Protein AF-A0A840I7F9-F1 (afdb_monomer_lite)

Organism: NCBI:txid912552

InterPro domains:
  IPR036390 Winged helix DNA-binding domain superfamily [SSF46785] (21-168)

Foldseek 3Di:
DDPVLVVLLLLLLVLQAPDPDFAFLQRSLVVSCVQCVLPCVPDDSVSSVVSVVVCVVVVQKDFPDPDVVTTIHGDPVSVVVSVVVVPDDDDDDDPCVVLVVQLVVDDPPPLVSNLVSLVVQLVVLVVSLVVLPDDDPPDDPVRVVSSVVSNVVSVVSNVVSVVSNVVSVVVVD

Sequence (173 aa):
MGHGESLVRNAVLAQIVLSELPMTRNAIGMSVATRYAVVFSSWQRQHAYEHVAALRRAELVMPADAGKPARYRATAAGVAAWRAWLVSPIEQRLPVRDALTRLHSTRAGDHATMLRIVDLCEERLCAAAEGLRGPQPGADLVQRLARDALRTRIVAELQWCQDARDGIAEQVG

pLDDT: mean 86.73, std 10.09, range [42.72, 97.25]

Secondary structure (DSSP, 8-state):
--HHHHHHHHHHHHHHHS-SS-EEHHHHHHHHHHHTTTT-TT--HHHHHHHHHHHHHTTSEEESSS-SSPEEEE-HHHHHHHHHHHTS------TTHHHHHHHHTSPTT-HHHHHHHHHHHHHHHHHHHHTT-S--TT--HHHHHHHHHHHHHHHHHHHHHHHHHHHHHTTT-

Structure (mmCIF, N/CA/C/O backbone):
data_AF-A0A840I7F9-F1
#
_entry.id   AF-A0A840I7F9-F1
#
loop_
_atom_site.group_PDB
_atom_site.id
_atom_site.type_symbol
_atom_site.label_atom_id
_atom_site.label_alt_id
_atom_site.label_comp_id
_atom_site.label_asym_id
_atom_site.label_entity_id
_atom_site.label_seq_id
_atom_site.pdbx_PDB_ins_code
_atom_site.Cartn_x
_atom_site.Cartn_y
_atom_site.Cartn_z
_atom_site.occupancy
_atom_site.B_iso_or_equiv
_atom_site.auth_seq_id
_atom_site.auth_comp_id
_atom_site.auth_asym_id
_atom_site.auth_atom_id
_atom_site.pdbx_PDB_model_num
ATOM 1 N N . MET A 1 1 ? 4.383 -16.979 1.164 1.00 42.72 1 MET A N 1
ATOM 2 C CA . MET A 1 1 ? 4.873 -15.686 0.631 1.00 42.72 1 MET A CA 1
ATOM 3 C C . MET A 1 1 ? 3.708 -14.711 0.637 1.00 42.72 1 MET A C 1
ATOM 5 O O . MET A 1 1 ? 2.630 -15.086 0.194 1.00 42.72 1 MET A O 1
ATOM 9 N N . GLY A 1 2 ? 3.864 -13.545 1.265 1.00 51.50 2 GLY A N 1
ATOM 10 C CA . GLY A 1 2 ? 2.742 -12.666 1.613 1.00 51.50 2 GLY A CA 1
ATOM 11 C C . GLY A 1 2 ? 2.296 -11.777 0.451 1.00 51.50 2 GLY A C 1
ATOM 12 O O . GLY A 1 2 ? 3.123 -11.185 -0.231 1.00 51.50 2 GLY A O 1
ATOM 13 N N . HIS A 1 3 ? 0.987 -11.608 0.253 1.00 54.72 3 HIS A N 1
ATOM 14 C CA . HIS A 1 3 ? 0.414 -10.792 -0.831 1.00 54.72 3 HIS A CA 1
ATOM 15 C C . HIS A 1 3 ? 0.900 -9.319 -0.848 1.00 54.72 3 HIS A C 1
ATOM 17 O O . HIS A 1 3 ? 0.831 -8.649 -1.881 1.00 54.72 3 HIS A O 1
ATOM 23 N N . GLY A 1 4 ? 1.403 -8.781 0.272 1.00 58.69 4 GLY A N 1
ATOM 24 C CA . GLY A 1 4 ? 2.046 -7.457 0.328 1.00 58.69 4 GLY A CA 1
ATOM 25 C C . GLY A 1 4 ? 3.346 -7.373 -0.480 1.00 58.69 4 GLY A C 1
ATOM 26 O O . GLY A 1 4 ? 3.603 -6.364 -1.129 1.00 58.69 4 GLY A O 1
ATOM 27 N N . GLU A 1 5 ? 4.103 -8.467 -0.529 1.00 67.81 5 GLU A N 1
ATOM 28 C CA . GLU A 1 5 ? 5.361 -8.587 -1.270 1.00 67.81 5 GLU A CA 1
ATOM 29 C C . GLU A 1 5 ? 5.136 -8.503 -2.792 1.00 67.81 5 GLU A C 1
ATOM 31 O O . GLU A 1 5 ? 5.933 -7.911 -3.520 1.00 67.81 5 GLU A O 1
ATOM 36 N N . SER A 1 6 ? 3.996 -9.022 -3.270 1.00 78.38 6 SER A N 1
ATOM 37 C CA . SER A 1 6 ? 3.598 -8.972 -4.684 1.00 78.38 6 SER A CA 1
ATOM 38 C C . SER A 1 6 ? 3.296 -7.543 -5.159 1.00 78.38 6 SER A C 1
ATOM 40 O O . SER A 1 6 ? 3.752 -7.140 -6.230 1.00 78.38 6 SER A O 1
ATOM 42 N N . LEU A 1 7 ? 2.599 -6.737 -4.344 1.00 83.44 7 LEU A N 1
ATOM 43 C CA . LEU A 1 7 ? 2.262 -5.348 -4.694 1.00 83.44 7 LEU A CA 1
ATOM 44 C C . LEU A 1 7 ? 3.503 -4.461 -4.798 1.00 83.44 7 LEU A C 1
ATOM 46 O O . LEU A 1 7 ? 3.643 -3.708 -5.762 1.00 83.44 7 LEU A O 1
ATOM 50 N N . VAL A 1 8 ? 4.419 -4.566 -3.832 1.00 84.75 8 VAL A N 1
ATOM 51 C CA . VAL A 1 8 ? 5.654 -3.770 -3.839 1.00 84.75 8 VAL A CA 1
ATOM 52 C C . VAL A 1 8 ? 6.537 -4.169 -5.021 1.00 84.75 8 VAL A C 1
ATOM 54 O O . VAL A 1 8 ? 7.039 -3.299 -5.734 1.00 84.75 8 VAL A O 1
ATOM 57 N N . ARG A 1 9 ? 6.669 -5.473 -5.302 1.00 90.06 9 ARG A N 1
ATOM 58 C CA . ARG A 1 9 ? 7.381 -5.964 -6.491 1.00 90.06 9 ARG A CA 1
ATOM 59 C C . ARG A 1 9 ? 6.806 -5.376 -7.784 1.00 90.06 9 ARG A C 1
ATOM 61 O O . ARG A 1 9 ? 7.575 -4.953 -8.647 1.00 90.06 9 ARG A O 1
ATOM 68 N N . ASN A 1 10 ? 5.481 -5.319 -7.913 1.00 91.88 10 ASN A N 1
ATOM 69 C CA . ASN A 1 10 ? 4.824 -4.775 -9.104 1.00 91.88 10 ASN A CA 1
ATOM 70 C C . ASN A 1 10 ? 4.985 -3.251 -9.215 1.00 91.88 10 ASN A C 1
ATOM 72 O O . ASN A 1 10 ? 5.199 -2.753 -10.317 1.00 91.88 10 ASN A O 1
ATOM 76 N N . ALA A 1 11 ? 4.986 -2.516 -8.098 1.00 91.00 11 ALA A N 1
ATOM 77 C CA . ALA A 1 11 ? 5.292 -1.083 -8.086 1.00 91.00 11 ALA A CA 1
ATOM 78 C C . ALA A 1 11 ? 6.744 -0.791 -8.510 1.00 91.00 11 ALA A C 1
ATOM 80 O O . ALA A 1 11 ? 6.991 0.141 -9.278 1.00 91.00 11 ALA A O 1
ATOM 81 N N . VAL A 1 12 ? 7.700 -1.617 -8.067 1.00 93.50 12 VAL A N 1
ATOM 82 C CA . VAL A 1 12 ? 9.106 -1.549 -8.502 1.00 93.50 12 VAL A CA 1
ATOM 83 C C . VAL A 1 12 ? 9.226 -1.829 -10.001 1.00 93.50 12 VAL A C 1
ATOM 85 O O . VAL A 1 12 ? 9.890 -1.071 -10.706 1.00 93.50 12 VAL A O 1
ATOM 88 N N . LEU A 1 13 ? 8.561 -2.874 -10.508 1.00 95.06 13 LEU A N 1
ATOM 89 C CA . LEU A 1 13 ? 8.543 -3.176 -11.941 1.00 95.06 13 LEU A CA 1
ATOM 90 C C . LEU A 1 13 ? 7.924 -2.027 -12.748 1.00 95.06 13 LEU A C 1
ATOM 92 O O . LEU A 1 13 ? 8.521 -1.593 -13.728 1.00 95.06 13 LEU A O 1
ATOM 96 N N . ALA A 1 14 ? 6.783 -1.491 -12.307 1.00 94.19 14 ALA A N 1
ATOM 97 C CA . ALA A 1 14 ? 6.134 -0.349 -12.943 1.00 94.19 14 ALA A CA 1
ATOM 98 C C . ALA A 1 14 ? 7.071 0.864 -13.011 1.00 94.19 14 ALA A C 1
ATOM 100 O O . ALA A 1 14 ? 7.159 1.505 -14.053 1.00 94.19 14 ALA A O 1
ATOM 101 N N . GLN A 1 15 ? 7.822 1.151 -11.943 1.00 93.25 15 GLN A N 1
ATOM 102 C CA . GLN A 1 15 ? 8.759 2.273 -11.938 1.00 93.25 15 GLN A CA 1
ATOM 103 C C . GLN A 1 15 ? 9.903 2.099 -12.947 1.00 93.25 15 GLN A C 1
ATOM 105 O O . GLN A 1 15 ? 10.339 3.078 -13.547 1.00 93.25 15 GLN A O 1
ATOM 110 N N . ILE A 1 16 ? 10.373 0.868 -13.155 1.00 94.88 16 ILE A N 1
ATOM 111 C CA . ILE A 1 16 ? 11.407 0.563 -14.153 1.00 94.88 16 ILE A CA 1
ATOM 112 C C . ILE A 1 16 ? 10.831 0.626 -15.573 1.00 94.88 16 ILE A C 1
ATOM 114 O O . ILE A 1 16 ? 11.495 1.136 -16.468 1.00 94.88 16 ILE A O 1
ATOM 118 N N . VAL A 1 17 ? 9.611 0.122 -15.787 1.00 94.94 17 VAL A N 1
ATOM 119 C CA . VAL A 1 17 ? 8.942 0.132 -17.100 1.00 94.94 17 VAL A CA 1
ATOM 120 C C . VAL A 1 17 ? 8.588 1.550 -17.548 1.00 94.94 17 VAL A C 1
ATOM 122 O O . VAL A 1 17 ? 8.739 1.875 -18.720 1.00 94.94 17 VAL A O 1
ATOM 125 N N . LEU A 1 18 ? 8.118 2.390 -16.624 1.00 91.50 18 LEU A N 1
ATOM 126 C CA . LEU A 1 18 ? 7.711 3.766 -16.914 1.00 91.50 18 LEU A CA 1
ATOM 127 C C . LEU A 1 18 ? 8.893 4.733 -17.052 1.00 91.50 18 LEU A C 1
ATOM 129 O O . LEU A 1 18 ? 8.686 5.882 -17.431 1.00 91.50 18 LEU A O 1
ATOM 133 N N . SER A 1 19 ? 10.112 4.316 -16.704 1.00 91.25 19 SER A N 1
ATOM 134 C CA . SER A 1 19 ? 11.279 5.179 -16.837 1.00 91.25 19 SER A CA 1
ATOM 135 C C . SER A 1 19 ? 11.799 5.178 -18.270 1.00 91.25 19 SER A C 1
ATOM 137 O O . SER A 1 19 ? 12.089 4.126 -18.835 1.00 91.25 19 SER A O 1
ATOM 139 N N . GLU A 1 20 ? 11.980 6.369 -18.836 1.00 83.69 20 GLU A N 1
ATOM 140 C CA . GLU A 1 20 ? 12.595 6.552 -20.157 1.00 83.69 20 GLU A CA 1
ATOM 141 C C . GLU A 1 20 ? 14.098 6.224 -20.154 1.00 83.69 20 GLU A C 1
ATOM 143 O O . GLU A 1 20 ? 14.676 5.931 -21.200 1.00 83.69 20 GLU A O 1
ATOM 148 N N . LEU A 1 21 ? 14.741 6.248 -18.978 1.00 90.38 21 LEU A N 1
ATOM 149 C CA . LEU A 1 21 ? 16.176 6.027 -18.811 1.00 90.38 21 LEU A CA 1
ATOM 150 C C . LEU A 1 21 ? 16.458 4.882 -17.827 1.00 90.38 21 LEU A C 1
ATOM 152 O O . LEU A 1 21 ? 15.777 4.755 -16.811 1.00 90.38 21 LEU A O 1
ATOM 156 N N . PRO A 1 22 ? 17.512 4.074 -18.046 1.00 94.44 22 PRO A N 1
ATOM 157 C CA . PRO A 1 22 ? 17.906 3.049 -17.087 1.00 94.44 22 PRO A CA 1
ATOM 158 C C . PRO A 1 22 ? 18.190 3.622 -15.693 1.00 94.44 22 PRO A C 1
ATOM 160 O O . PRO A 1 22 ? 18.996 4.541 -15.532 1.00 94.44 22 PRO A O 1
ATOM 163 N N . MET A 1 23 ? 17.578 3.034 -14.664 1.00 93.75 23 MET A N 1
ATOM 164 C CA . MET A 1 23 ? 17.652 3.547 -13.293 1.00 93.75 23 MET A CA 1
ATOM 165 C C . MET A 1 23 ? 18.554 2.691 -12.402 1.00 93.75 23 MET A C 1
ATOM 167 O O . MET A 1 23 ? 18.575 1.463 -12.496 1.00 93.75 23 MET A O 1
ATOM 171 N N . THR A 1 24 ? 19.273 3.321 -11.472 1.00 93.44 24 THR A N 1
ATOM 172 C CA . THR A 1 24 ? 19.969 2.591 -10.400 1.00 93.44 24 THR A CA 1
ATOM 173 C C . THR A 1 24 ? 18.968 2.070 -9.370 1.00 93.44 24 THR A C 1
ATOM 175 O O . THR A 1 24 ? 17.882 2.626 -9.208 1.00 93.44 24 THR A O 1
ATOM 178 N N . ARG A 1 25 ? 19.347 1.045 -8.594 1.00 91.06 25 ARG A N 1
ATOM 179 C CA . ARG A 1 25 ? 18.502 0.540 -7.493 1.00 91.06 25 ARG A CA 1
ATOM 180 C C . ARG A 1 25 ? 18.106 1.635 -6.501 1.00 91.06 25 ARG A C 1
ATOM 182 O O . ARG A 1 25 ? 16.968 1.656 -6.047 1.00 91.06 25 ARG A O 1
ATOM 189 N N . ASN A 1 26 ? 19.029 2.548 -6.191 1.00 90.12 26 ASN A N 1
ATOM 190 C CA . ASN A 1 26 ? 18.752 3.676 -5.306 1.00 90.12 26 ASN A CA 1
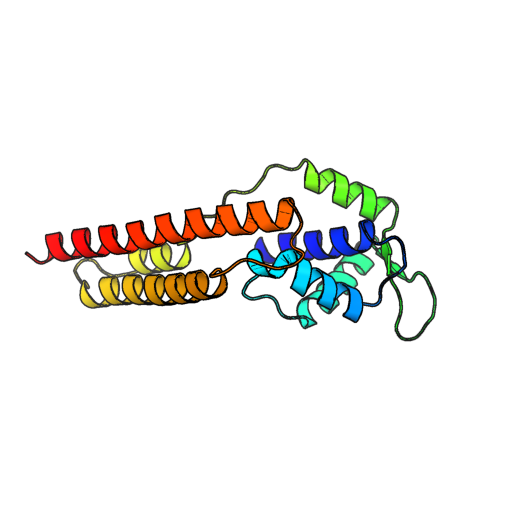ATOM 191 C C . ASN A 1 26 ? 17.713 4.626 -5.921 1.00 90.12 26 ASN A C 1
ATOM 193 O O . ASN A 1 26 ? 16.746 4.979 -5.255 1.00 90.12 26 ASN A O 1
ATOM 197 N N . ALA A 1 27 ? 17.865 4.985 -7.201 1.00 91.50 27 ALA A N 1
ATOM 198 C CA . ALA A 1 27 ? 16.908 5.847 -7.895 1.00 91.50 27 ALA A CA 1
ATOM 199 C C . ALA A 1 27 ? 15.509 5.213 -7.980 1.00 91.50 27 ALA A C 1
ATOM 201 O O . ALA A 1 27 ? 14.514 5.898 -7.748 1.00 91.50 27 ALA A O 1
ATOM 202 N N . ILE A 1 28 ? 15.432 3.903 -8.244 1.00 92.19 28 ILE A N 1
ATOM 203 C CA . ILE A 1 28 ? 14.173 3.143 -8.232 1.00 92.19 28 ILE A CA 1
ATOM 204 C C . ILE A 1 28 ? 13.538 3.205 -6.844 1.00 92.19 28 ILE A C 1
ATOM 206 O O . ILE A 1 28 ? 12.362 3.536 -6.726 1.00 92.19 28 ILE A O 1
ATOM 210 N N . GLY A 1 29 ? 14.323 2.939 -5.796 1.00 89.81 29 GLY A N 1
ATOM 211 C CA . GLY A 1 29 ? 13.856 3.024 -4.419 1.00 89.81 29 GLY A CA 1
ATOM 212 C C . GLY A 1 29 ? 13.303 4.408 -4.089 1.00 89.81 29 GLY A C 1
ATOM 213 O O . GLY A 1 29 ? 12.151 4.520 -3.692 1.00 89.81 29 GLY A O 1
ATOM 214 N N . MET A 1 30 ? 14.072 5.475 -4.309 1.00 88.31 30 MET A N 1
ATOM 215 C CA . MET A 1 30 ? 13.591 6.836 -4.043 1.00 88.31 30 MET A CA 1
ATOM 216 C C . MET A 1 30 ? 12.292 7.141 -4.794 1.00 88.31 30 MET A C 1
ATOM 218 O O . MET A 1 30 ? 11.347 7.647 -4.199 1.00 88.31 30 MET A O 1
ATOM 222 N N . SER A 1 31 ? 12.217 6.777 -6.074 1.00 87.81 31 SER A N 1
ATOM 223 C CA . SER A 1 31 ? 11.032 7.050 -6.880 1.00 87.81 31 SER A CA 1
ATOM 224 C C . SER A 1 31 ? 9.801 6.272 -6.406 1.00 87.81 31 SER A C 1
ATOM 226 O O . SER A 1 31 ? 8.721 6.852 -6.307 1.00 87.81 31 SER A O 1
ATOM 228 N N . VAL A 1 32 ? 9.956 4.999 -6.025 1.00 88.31 32 VAL A N 1
ATOM 229 C CA . VAL A 1 32 ? 8.859 4.209 -5.446 1.00 88.31 32 VAL A CA 1
ATOM 230 C C . VAL A 1 32 ? 8.419 4.788 -4.098 1.00 88.31 32 VAL A C 1
ATOM 232 O O . VAL A 1 32 ? 7.219 4.951 -3.882 1.00 88.31 32 VAL A O 1
ATOM 235 N N . ALA A 1 33 ? 9.369 5.174 -3.240 1.00 83.56 33 ALA A N 1
ATOM 236 C CA . ALA A 1 33 ? 9.096 5.832 -1.960 1.00 83.56 33 ALA A CA 1
ATOM 237 C C . ALA A 1 33 ? 8.213 7.063 -2.142 1.00 83.56 33 ALA A C 1
ATOM 239 O O . ALA A 1 33 ? 7.230 7.240 -1.435 1.00 83.56 33 ALA A O 1
ATOM 240 N N . THR A 1 34 ? 8.578 7.913 -3.102 1.00 82.12 34 THR A N 1
ATOM 241 C CA . THR A 1 34 ? 7.897 9.180 -3.351 1.00 82.12 34 THR A CA 1
ATOM 242 C C . THR A 1 34 ? 6.544 8.959 -4.016 1.00 82.12 34 THR A C 1
ATOM 244 O O . THR A 1 34 ? 5.541 9.515 -3.572 1.00 82.12 34 THR A O 1
ATOM 247 N N . ARG A 1 35 ? 6.490 8.138 -5.071 1.00 80.75 35 ARG A N 1
ATOM 248 C CA . ARG A 1 35 ? 5.276 7.953 -5.874 1.00 80.75 35 ARG A CA 1
ATOM 249 C C . ARG A 1 35 ? 4.186 7.199 -5.122 1.00 80.75 35 ARG A C 1
ATOM 251 O O . ARG A 1 35 ? 3.013 7.528 -5.276 1.00 80.75 35 ARG A O 1
ATOM 258 N N . TYR A 1 36 ? 4.576 6.223 -4.306 1.00 80.81 36 TYR A N 1
ATOM 259 C CA . TYR A 1 36 ? 3.664 5.326 -3.601 1.00 80.81 36 TYR A CA 1
ATOM 260 C C . TYR A 1 36 ? 3.662 5.548 -2.082 1.00 80.81 36 TYR A C 1
ATOM 262 O O . TYR A 1 36 ? 3.182 4.681 -1.356 1.00 80.81 36 TYR A O 1
ATOM 270 N N . ALA A 1 37 ? 4.145 6.697 -1.589 1.00 74.81 37 ALA A N 1
ATOM 271 C CA . ALA A 1 37 ? 4.208 7.021 -0.156 1.00 74.81 37 ALA A CA 1
ATOM 272 C C . ALA A 1 37 ? 2.875 6.779 0.576 1.00 74.81 37 ALA A C 1
ATOM 274 O O . ALA A 1 37 ? 2.840 6.244 1.679 1.00 74.81 37 ALA A O 1
ATOM 275 N N . VAL A 1 38 ? 1.770 7.141 -0.080 1.00 70.62 38 VAL A N 1
ATOM 276 C CA . VAL A 1 38 ? 0.397 7.011 0.433 1.00 70.62 38 VAL A CA 1
ATOM 277 C C . VAL A 1 38 ? -0.073 5.548 0.441 1.00 70.62 38 VAL A C 1
ATOM 279 O O . VAL A 1 38 ? -0.909 5.167 1.251 1.00 70.62 38 VAL A O 1
ATOM 282 N N . VAL A 1 39 ? 0.474 4.712 -0.445 1.00 73.75 39 VAL A N 1
ATOM 283 C CA . VAL A 1 39 ? 0.079 3.305 -0.619 1.00 73.75 39 VAL A CA 1
ATOM 284 C C . VAL A 1 39 ? 0.918 2.372 0.261 1.00 73.75 39 VAL A C 1
ATOM 286 O O . VAL A 1 39 ? 0.409 1.360 0.743 1.00 73.75 39 VAL A O 1
ATOM 289 N N . PHE A 1 40 ? 2.190 2.703 0.501 1.00 74.12 40 PHE A N 1
ATOM 290 C CA . PHE A 1 40 ? 3.124 1.865 1.253 1.00 74.12 40 PHE A CA 1
ATOM 291 C C . PHE A 1 40 ? 3.723 2.598 2.465 1.00 74.12 40 PHE A C 1
ATOM 293 O O . PHE A 1 40 ? 4.894 2.973 2.467 1.00 74.12 40 PHE A O 1
ATOM 300 N N . SER A 1 41 ? 2.939 2.752 3.534 1.00 63.41 41 SER A N 1
ATOM 301 C CA . SER A 1 41 ? 3.364 3.465 4.753 1.00 63.41 41 SER A CA 1
ATOM 302 C C . SER A 1 41 ? 4.515 2.795 5.522 1.00 63.41 41 SER A C 1
ATOM 304 O O . SER A 1 41 ? 5.262 3.476 6.216 1.00 63.41 41 SER A O 1
ATOM 306 N N . SER A 1 42 ? 4.699 1.476 5.388 1.00 64.88 42 SER A N 1
ATOM 307 C CA . SER A 1 42 ? 5.758 0.708 6.067 1.00 64.88 42 SER A CA 1
ATOM 308 C C . SER A 1 42 ? 6.968 0.395 5.178 1.00 64.88 42 SER A C 1
ATOM 310 O O . SER A 1 42 ? 7.776 -0.478 5.502 1.00 64.88 42 SER A O 1
ATOM 312 N N . TRP A 1 43 ? 7.072 1.026 4.009 1.00 69.88 43 TRP A N 1
ATOM 313 C CA . TRP A 1 43 ? 8.085 0.665 3.025 1.00 69.88 43 TRP A CA 1
ATOM 314 C C . TRP A 1 43 ? 9.424 1.358 3.285 1.00 69.88 43 TRP A C 1
ATOM 316 O O . TRP A 1 43 ? 9.507 2.577 3.415 1.00 69.88 43 TRP A O 1
ATOM 326 N N . GLN A 1 44 ? 10.491 0.561 3.322 1.00 67.94 44 GLN A N 1
ATOM 327 C CA . GLN A 1 44 ? 11.865 1.032 3.433 1.00 67.94 44 GLN A CA 1
ATOM 328 C C . GLN A 1 44 ? 12.581 0.924 2.087 1.00 67.94 44 GLN A C 1
ATOM 330 O O . GLN A 1 44 ? 12.341 0.001 1.306 1.00 67.94 44 GLN A O 1
ATOM 335 N N . ARG A 1 45 ? 13.531 1.834 1.834 1.00 70.44 45 ARG A N 1
ATOM 336 C CA . ARG A 1 45 ? 14.312 1.853 0.583 1.00 70.44 45 ARG A CA 1
ATOM 337 C C . ARG A 1 45 ? 15.070 0.545 0.347 1.00 70.44 45 ARG A C 1
ATOM 339 O O . ARG A 1 45 ? 15.246 0.167 -0.810 1.00 70.44 45 ARG A O 1
ATOM 346 N N . GLN A 1 46 ? 15.478 -0.158 1.411 1.00 72.56 46 GLN A N 1
ATOM 347 C CA . GLN A 1 46 ? 16.135 -1.464 1.296 1.00 72.56 46 GLN A CA 1
ATOM 348 C C . GLN A 1 46 ? 15.262 -2.511 0.580 1.00 72.56 46 GLN A C 1
ATOM 350 O O . GLN A 1 46 ? 15.804 -3.302 -0.192 1.00 72.56 46 GLN A O 1
ATOM 355 N N . HIS A 1 47 ? 13.929 -2.463 0.710 1.00 75.19 47 HIS A N 1
ATOM 356 C CA . HIS A 1 47 ? 13.032 -3.399 0.016 1.00 75.19 47 HIS A CA 1
ATOM 357 C C . HIS A 1 47 ? 13.128 -3.271 -1.516 1.00 75.19 47 HIS A C 1
ATOM 359 O O . HIS A 1 47 ? 12.962 -4.251 -2.242 1.00 75.19 47 HIS A O 1
ATOM 365 N N . ALA A 1 48 ? 13.468 -2.085 -2.045 1.00 73.25 48 ALA A N 1
ATOM 366 C CA . ALA A 1 48 ? 13.699 -1.911 -3.481 1.00 73.25 48 ALA A CA 1
ATOM 367 C C . ALA A 1 48 ? 14.815 -2.833 -3.995 1.00 73.25 48 ALA A C 1
ATOM 369 O O . ALA A 1 48 ? 14.755 -3.326 -5.121 1.00 73.25 48 ALA A O 1
ATOM 370 N N . TYR A 1 49 ? 15.849 -3.068 -3.183 1.00 82.44 49 TYR A N 1
ATOM 371 C CA . TYR A 1 49 ? 17.027 -3.821 -3.606 1.00 82.44 49 TYR A CA 1
ATOM 372 C C . TYR A 1 49 ? 16.710 -5.306 -3.748 1.00 82.44 49 TYR A C 1
ATOM 374 O O . TYR A 1 49 ? 17.120 -5.928 -4.732 1.00 82.44 49 TYR A O 1
ATOM 382 N N . GLU A 1 50 ? 15.939 -5.838 -2.804 1.00 87.62 50 GLU A N 1
ATOM 383 C CA . GLU A 1 50 ? 15.446 -7.214 -2.811 1.00 87.62 50 GLU A CA 1
ATOM 384 C C . GLU A 1 50 ? 14.524 -7.454 -4.008 1.00 87.62 50 GLU A C 1
ATOM 386 O O . GLU A 1 50 ? 14.716 -8.412 -4.763 1.00 87.62 50 GLU A O 1
ATOM 391 N N . HIS A 1 51 ? 13.591 -6.533 -4.263 1.00 91.44 51 HIS A N 1
ATOM 392 C CA . HIS A 1 51 ? 12.670 -6.657 -5.389 1.00 91.44 51 HIS A CA 1
ATOM 393 C C . HIS A 1 51 ? 13.364 -6.525 -6.747 1.00 91.44 51 HIS A C 1
ATOM 395 O O . HIS A 1 51 ? 13.058 -7.307 -7.645 1.00 91.44 51 HIS A O 1
ATOM 401 N N . VAL A 1 52 ? 14.345 -5.628 -6.916 1.00 92.56 52 VAL A N 1
ATOM 402 C CA . VAL A 1 52 ? 15.125 -5.565 -8.170 1.00 92.56 52 VAL A CA 1
ATOM 403 C C . VAL A 1 52 ? 15.907 -6.863 -8.397 1.00 92.56 52 VAL A C 1
ATOM 405 O O . VAL A 1 52 ? 15.962 -7.359 -9.523 1.00 92.56 52 VAL A O 1
ATOM 408 N N . ALA A 1 53 ? 16.489 -7.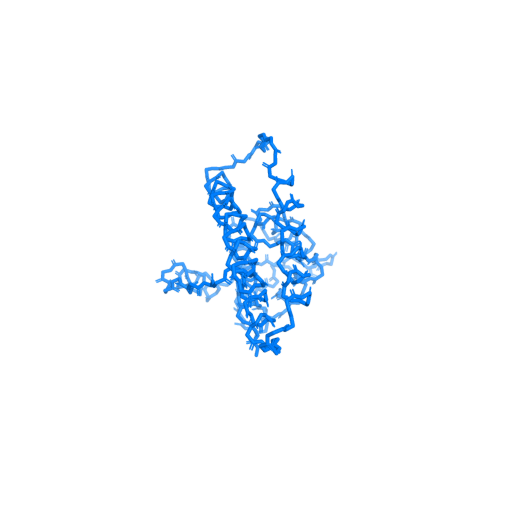449 -7.347 1.00 91.81 53 ALA A N 1
ATOM 409 C CA . ALA A 1 53 ? 17.177 -8.734 -7.462 1.00 91.81 53 ALA A CA 1
ATOM 410 C C . ALA A 1 53 ? 16.211 -9.875 -7.831 1.00 91.81 53 ALA A C 1
ATOM 412 O O . ALA A 1 53 ? 16.528 -10.686 -8.702 1.00 91.81 53 ALA A O 1
ATOM 413 N N . ALA A 1 54 ? 15.022 -9.915 -7.224 1.00 92.88 54 ALA A N 1
ATOM 414 C CA . ALA A 1 54 ? 13.988 -10.897 -7.544 1.00 92.88 54 ALA A CA 1
ATOM 415 C C . ALA A 1 54 ? 13.473 -10.755 -8.986 1.00 92.88 54 ALA A C 1
ATOM 417 O O . ALA A 1 54 ? 13.400 -11.750 -9.704 1.00 92.88 54 ALA A O 1
ATOM 418 N N . LEU A 1 55 ? 13.193 -9.528 -9.436 1.00 95.62 55 LEU A N 1
ATOM 419 C CA . LEU A 1 55 ? 12.775 -9.240 -10.812 1.00 95.62 55 LEU A CA 1
ATOM 420 C C . LEU A 1 55 ? 13.849 -9.638 -11.830 1.00 95.62 55 LEU A C 1
ATOM 422 O O . LEU A 1 55 ? 13.516 -10.122 -12.908 1.00 95.62 55 LEU A O 1
ATOM 426 N N . ARG A 1 56 ? 15.134 -9.468 -11.488 1.00 95.44 56 ARG A N 1
ATOM 427 C CA . ARG A 1 56 ? 16.247 -9.907 -12.338 1.00 95.44 56 ARG A CA 1
ATOM 428 C C . ARG A 1 56 ? 16.318 -11.430 -12.432 1.00 95.44 56 ARG A C 1
ATOM 430 O O . ARG A 1 56 ? 16.511 -11.946 -13.523 1.00 95.44 56 ARG A O 1
ATOM 437 N N . ARG A 1 57 ? 16.165 -12.146 -11.309 1.00 95.12 57 ARG A N 1
ATOM 438 C CA . ARG A 1 57 ? 16.125 -13.624 -11.305 1.00 95.12 57 ARG A CA 1
ATOM 439 C C . ARG A 1 57 ? 14.957 -14.175 -12.124 1.00 95.12 57 ARG A C 1
ATOM 441 O O . ARG A 1 57 ? 15.090 -15.243 -12.696 1.00 95.12 57 ARG A O 1
ATOM 448 N N . ALA A 1 58 ? 13.849 -13.441 -12.181 1.00 94.94 58 ALA A N 1
ATOM 449 C CA . ALA A 1 58 ? 12.684 -13.764 -13.001 1.00 94.94 58 ALA A CA 1
ATOM 450 C C . ALA A 1 58 ? 12.779 -13.243 -14.450 1.00 94.94 58 ALA A C 1
ATOM 452 O O . ALA A 1 58 ? 11.782 -13.265 -15.161 1.00 94.94 58 ALA A O 1
ATOM 453 N N . GLU A 1 59 ? 13.934 -12.711 -14.869 1.00 97.12 59 GLU A N 1
ATOM 454 C CA . GLU A 1 59 ? 14.181 -12.184 -16.223 1.00 97.12 59 GLU A CA 1
ATOM 455 C C . GLU A 1 59 ? 13.239 -11.044 -16.663 1.00 97.12 59 GLU A C 1
ATOM 457 O O . GLU A 1 59 ? 13.137 -10.705 -17.843 1.00 97.12 59 GLU A O 1
ATOM 462 N N . LEU A 1 60 ? 12.578 -10.382 -15.709 1.00 97.06 60 LEU A N 1
ATOM 463 C CA . LEU A 1 60 ? 11.674 -9.257 -15.972 1.00 97.06 60 LEU A CA 1
ATOM 464 C C . LEU A 1 60 ? 12.432 -7.930 -16.103 1.00 97.06 60 LEU A C 1
ATOM 466 O O . LEU A 1 60 ? 11.952 -6.980 -16.722 1.00 97.06 60 LEU A O 1
ATOM 470 N N . VAL A 1 61 ? 13.632 -7.854 -15.529 1.00 96.69 61 VAL A N 1
ATOM 471 C CA . VAL A 1 61 ? 14.530 -6.700 -15.645 1.00 96.69 61 VAL A CA 1
ATOM 472 C C . VAL A 1 61 ? 15.958 -7.165 -15.884 1.00 96.69 61 VAL A C 1
ATOM 474 O O . VAL A 1 61 ? 16.365 -8.235 -15.431 1.00 96.69 61 VAL A O 1
ATOM 477 N N . MET A 1 62 ? 16.749 -6.332 -16.551 1.00 95.94 62 MET A N 1
ATOM 478 C CA . MET A 1 62 ? 18.153 -6.616 -16.839 1.00 95.94 62 MET A CA 1
ATOM 479 C C . MET A 1 62 ? 19.032 -5.376 -16.657 1.00 95.94 62 MET A C 1
ATOM 481 O O . MET A 1 62 ? 18.524 -4.253 -16.753 1.00 95.94 62 MET A O 1
ATOM 485 N N . PRO A 1 63 ? 20.341 -5.553 -16.401 1.00 94.88 63 PRO A N 1
ATOM 486 C CA . PRO A 1 63 ? 21.290 -4.452 -16.462 1.00 94.88 63 PRO A CA 1
ATOM 487 C C . PRO A 1 63 ? 21.281 -3.819 -17.858 1.00 94.88 63 PRO A C 1
ATOM 489 O O . PRO A 1 63 ? 21.287 -4.529 -18.862 1.00 94.88 63 PRO A O 1
ATOM 492 N N . ALA A 1 64 ? 21.250 -2.492 -17.923 1.00 92.06 64 ALA A N 1
ATOM 493 C CA . ALA A 1 64 ? 21.411 -1.750 -19.170 1.00 92.06 64 ALA A CA 1
ATOM 494 C C . ALA A 1 64 ? 22.892 -1.564 -19.538 1.00 92.06 64 ALA A C 1
ATOM 496 O O . ALA A 1 64 ? 23.214 -1.404 -20.710 1.00 92.06 64 ALA A O 1
ATOM 497 N N . ASP A 1 65 ? 23.776 -1.606 -18.539 1.00 86.75 65 ASP A N 1
ATOM 498 C CA . ASP A 1 65 ? 25.219 -1.450 -18.673 1.00 86.75 65 ASP A CA 1
ATOM 499 C C . ASP A 1 65 ? 25.970 -2.326 -17.649 1.00 86.75 65 ASP A C 1
ATOM 501 O O . ASP A 1 65 ? 25.387 -2.865 -16.702 1.00 86.75 65 ASP A O 1
ATOM 505 N N . ALA A 1 66 ? 27.284 -2.472 -17.847 1.00 81.31 66 ALA A N 1
ATOM 506 C CA . ALA A 1 66 ? 28.197 -3.103 -16.889 1.00 81.31 66 ALA A CA 1
ATOM 507 C C . ALA A 1 66 ? 28.707 -2.114 -15.814 1.00 81.31 66 ALA A C 1
ATOM 509 O O . ALA A 1 66 ? 29.680 -2.401 -15.112 1.00 81.31 66 ALA A O 1
ATOM 510 N N . GLY A 1 67 ? 28.083 -0.935 -15.703 1.00 77.56 67 GLY A N 1
ATOM 511 C CA . GLY A 1 67 ? 28.518 0.139 -14.822 1.00 77.56 67 GLY A CA 1
ATOM 512 C C . GLY A 1 67 ? 28.383 -0.212 -13.340 1.00 77.56 67 GLY A C 1
ATOM 513 O O . GLY A 1 67 ? 27.583 -1.057 -12.929 1.00 77.56 67 GLY A O 1
ATOM 514 N N . LYS A 1 68 ? 29.166 0.476 -12.504 1.00 80.31 68 LYS A N 1
ATOM 515 C CA . LYS A 1 68 ? 29.015 0.466 -11.044 1.00 80.31 68 LYS A CA 1
ATOM 516 C C . LYS A 1 68 ? 28.686 1.895 -10.588 1.00 80.31 68 LYS A C 1
ATOM 518 O O . LYS A 1 68 ? 29.553 2.753 -10.712 1.00 80.31 68 LYS A O 1
ATOM 523 N N . PRO A 1 69 ? 27.472 2.177 -10.075 1.00 83.56 69 PRO A N 1
ATOM 524 C CA . PRO A 1 69 ? 26.370 1.246 -9.810 1.00 83.56 69 PRO A CA 1
ATOM 525 C C . PRO A 1 69 ? 25.597 0.836 -11.075 1.00 83.56 69 PRO A C 1
ATOM 527 O O . PRO A 1 69 ? 25.316 1.671 -11.930 1.00 83.56 69 PRO A O 1
ATOM 530 N N . ALA A 1 70 ? 25.188 -0.437 -11.138 1.00 89.19 70 ALA A N 1
ATOM 531 C CA . ALA A 1 70 ? 24.433 -0.978 -12.268 1.00 89.19 70 ALA A CA 1
ATOM 532 C C . ALA A 1 70 ? 23.077 -0.277 -12.431 1.00 89.19 70 ALA A C 1
ATOM 534 O O . ALA A 1 70 ? 22.339 -0.087 -11.450 1.00 89.19 70 ALA A O 1
ATOM 535 N N . ARG A 1 71 ? 22.739 0.054 -13.679 1.00 94.12 71 ARG A N 1
ATOM 536 C CA . ARG A 1 71 ? 21.433 0.600 -14.066 1.00 94.12 71 ARG A CA 1
ATOM 537 C C . ARG A 1 71 ? 20.567 -0.488 -14.684 1.00 94.12 71 ARG A C 1
ATOM 539 O O . ARG A 1 71 ? 21.081 -1.375 -15.357 1.00 94.12 71 ARG A O 1
ATOM 546 N N . TYR A 1 72 ? 19.262 -0.433 -14.454 1.00 95.19 72 TYR A N 1
ATOM 547 C CA . TYR A 1 72 ? 18.318 -1.481 -14.837 1.00 95.19 72 TYR A CA 1
ATOM 548 C C . TYR A 1 72 ? 17.266 -0.945 -15.801 1.00 95.19 72 TYR A C 1
ATOM 550 O O . TYR A 1 72 ? 16.808 0.189 -15.660 1.00 95.19 72 TYR A O 1
ATOM 558 N N . ARG A 1 73 ? 16.868 -1.798 -16.746 1.00 96.31 73 ARG A N 1
ATOM 559 C CA . ARG A 1 73 ? 15.742 -1.591 -17.664 1.00 96.31 73 ARG A CA 1
ATOM 560 C C . ARG A 1 73 ? 14.829 -2.816 -17.665 1.00 96.31 73 ARG A C 1
ATOM 562 O O . ARG A 1 73 ? 15.274 -3.920 -17.335 1.00 96.31 73 ARG A O 1
ATOM 569 N N . ALA A 1 74 ? 13.570 -2.630 -18.045 1.00 96.56 74 ALA A N 1
ATOM 570 C CA . ALA A 1 74 ? 12.632 -3.735 -18.214 1.00 96.56 74 ALA A CA 1
ATOM 571 C C . ALA A 1 74 ? 12.967 -4.556 -19.471 1.00 96.56 74 ALA A C 1
ATOM 573 O O . ALA A 1 74 ? 13.431 -4.012 -20.474 1.00 96.56 74 ALA A O 1
ATOM 574 N N . THR A 1 75 ? 12.731 -5.866 -19.418 1.00 97.25 75 THR A N 1
ATOM 575 C CA . THR A 1 75 ? 12.734 -6.731 -20.610 1.00 97.25 75 THR A CA 1
ATOM 576 C C . THR A 1 75 ? 11.363 -6.694 -21.292 1.00 97.25 75 THR A C 1
ATOM 578 O O . THR A 1 75 ? 10.390 -6.209 -20.713 1.00 97.25 75 THR A O 1
ATOM 581 N N . ALA A 1 76 ? 11.243 -7.252 -22.503 1.00 96.75 76 ALA A N 1
ATOM 582 C CA . ALA A 1 76 ? 9.938 -7.426 -23.151 1.00 96.75 76 ALA A CA 1
ATOM 583 C C . ALA A 1 76 ? 8.975 -8.260 -22.280 1.00 96.75 76 ALA A C 1
ATOM 585 O O . ALA A 1 76 ? 7.807 -7.902 -22.130 1.00 96.75 76 ALA A O 1
ATOM 586 N N . ALA A 1 77 ? 9.490 -9.312 -21.632 1.00 97.19 77 ALA A N 1
ATOM 587 C CA . ALA A 1 77 ? 8.744 -10.109 -20.661 1.00 97.19 77 ALA A CA 1
ATOM 588 C C . ALA A 1 77 ? 8.321 -9.278 -19.437 1.00 97.19 77 ALA A C 1
ATOM 590 O O . ALA A 1 77 ? 7.178 -9.375 -18.997 1.00 97.19 77 ALA A O 1
ATOM 591 N N . GLY A 1 78 ? 9.197 -8.403 -18.928 1.00 97.00 78 GLY A N 1
ATOM 592 C CA . GLY A 1 78 ? 8.872 -7.460 -17.855 1.00 97.00 78 GLY A CA 1
ATOM 593 C C . GLY A 1 78 ? 7.734 -6.504 -18.208 1.00 97.00 78 GLY A C 1
ATOM 594 O O . GLY A 1 78 ? 6.813 -6.322 -17.413 1.00 97.00 78 GLY A O 1
ATOM 595 N N . VAL A 1 79 ? 7.755 -5.937 -19.417 1.00 96.94 79 VAL A N 1
ATOM 596 C CA . VAL A 1 79 ? 6.676 -5.064 -19.909 1.00 96.94 79 VAL A CA 1
ATOM 597 C C . VAL A 1 79 ? 5.365 -5.841 -20.054 1.00 96.94 79 VAL A C 1
ATOM 599 O O . VAL A 1 79 ? 4.315 -5.345 -19.643 1.00 96.94 79 VAL A O 1
ATOM 602 N N . ALA A 1 80 ? 5.409 -7.063 -20.593 1.00 96.44 80 ALA A N 1
ATOM 603 C CA . ALA A 1 80 ? 4.230 -7.919 -20.716 1.00 96.44 80 ALA A CA 1
ATOM 604 C C . ALA A 1 80 ? 3.642 -8.290 -19.344 1.00 96.44 80 ALA A C 1
ATOM 606 O O . ALA A 1 80 ? 2.435 -8.160 -19.144 1.00 96.44 80 ALA A O 1
ATOM 607 N N . ALA A 1 81 ? 4.486 -8.668 -18.378 1.00 95.44 81 ALA A N 1
ATOM 608 C CA . ALA A 1 81 ? 4.071 -8.980 -17.011 1.00 95.44 81 ALA A CA 1
ATOM 609 C C . ALA A 1 81 ? 3.438 -7.770 -16.307 1.00 95.44 81 ALA A C 1
ATOM 611 O O . ALA A 1 81 ? 2.407 -7.904 -15.649 1.00 95.44 81 ALA A O 1
ATOM 612 N N . TRP A 1 82 ? 4.016 -6.578 -16.483 1.00 95.94 82 TRP A N 1
ATOM 613 C CA . TRP A 1 82 ? 3.439 -5.337 -15.969 1.00 95.94 82 TRP A CA 1
ATOM 614 C C . TRP A 1 82 ? 2.053 -5.062 -16.567 1.00 95.94 82 TRP A C 1
ATOM 616 O O . TRP A 1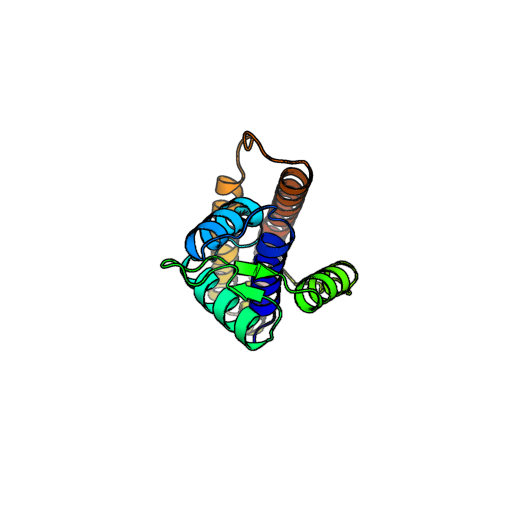 82 ? 1.110 -4.818 -15.818 1.00 95.94 82 TRP A O 1
ATOM 626 N N . ARG A 1 83 ? 1.896 -5.171 -17.894 1.00 94.75 83 ARG A N 1
ATOM 627 C CA . ARG A 1 83 ? 0.592 -4.994 -18.560 1.00 94.75 83 ARG A CA 1
ATOM 628 C C . ARG A 1 83 ? -0.442 -6.020 -18.101 1.00 94.75 83 ARG A C 1
ATOM 630 O O . ARG A 1 83 ? -1.579 -5.644 -17.842 1.00 94.75 83 ARG A O 1
ATOM 637 N N . ALA A 1 84 ? -0.047 -7.286 -17.964 1.00 93.88 84 ALA A N 1
ATOM 638 C CA . ALA A 1 84 ? -0.925 -8.347 -17.474 1.00 93.88 84 ALA A CA 1
ATOM 639 C C . ALA A 1 84 ? -1.409 -8.072 -16.042 1.00 93.88 84 ALA A C 1
ATOM 641 O O . ALA A 1 84 ? -2.577 -8.286 -15.729 1.00 93.88 84 ALA A O 1
ATOM 642 N N . TRP A 1 85 ? -0.537 -7.543 -15.181 1.00 93.62 85 TRP A N 1
ATOM 643 C CA . TRP A 1 85 ? -0.920 -7.154 -13.827 1.00 93.62 85 TRP A CA 1
ATOM 644 C C . TRP A 1 85 ? -1.919 -5.989 -13.803 1.00 93.62 85 TRP A C 1
ATOM 646 O O . TRP A 1 85 ? -2.870 -6.038 -13.026 1.00 93.62 85 TRP A O 1
ATOM 656 N N . LEU A 1 86 ? -1.761 -4.981 -14.671 1.00 91.44 86 LEU A N 1
ATOM 657 C CA . LEU A 1 86 ? -2.684 -3.837 -14.733 1.00 91.44 86 LEU A CA 1
ATOM 658 C C . LEU A 1 86 ? -4.137 -4.233 -15.038 1.00 91.44 86 LEU A C 1
ATOM 660 O O . LEU A 1 86 ? -5.049 -3.515 -14.643 1.00 91.44 86 LEU A O 1
ATOM 664 N N . VAL A 1 87 ? -4.348 -5.356 -15.729 1.00 92.69 87 VAL A N 1
ATOM 665 C CA . VAL A 1 87 ? -5.682 -5.878 -16.077 1.00 92.69 87 VAL A CA 1
ATOM 666 C C . VAL A 1 87 ? -6.106 -7.067 -15.211 1.00 92.69 87 VAL A C 1
ATOM 668 O O . VAL A 1 87 ? -7.151 -7.668 -15.451 1.00 92.69 87 VAL A O 1
ATOM 671 N N . SER A 1 88 ? -5.295 -7.437 -14.217 1.00 86.88 88 SER A N 1
ATOM 672 C CA . SER A 1 88 ? -5.622 -8.531 -13.304 1.00 86.88 88 SER A CA 1
ATOM 673 C C . SER A 1 88 ? -6.693 -8.111 -12.285 1.00 86.88 88 SER A C 1
ATOM 675 O O . SER A 1 88 ? -6.805 -6.922 -11.971 1.00 86.88 88 SER A O 1
ATOM 677 N N . PRO A 1 89 ? -7.487 -9.058 -11.746 1.00 86.12 89 PRO A N 1
ATOM 678 C CA . PRO A 1 89 ? -8.455 -8.756 -10.696 1.00 86.12 89 PRO A CA 1
ATOM 679 C C . PRO A 1 89 ? -7.810 -8.039 -9.503 1.00 86.12 89 PRO A C 1
ATOM 681 O O . PRO A 1 89 ? -6.749 -8.437 -9.018 1.00 86.12 89 PRO A O 1
ATOM 684 N N . ILE A 1 90 ? -8.473 -6.995 -9.003 1.00 80.62 90 ILE A N 1
ATOM 685 C CA . ILE A 1 90 ? -8.010 -6.252 -7.829 1.00 80.62 90 ILE A CA 1
ATOM 686 C C . ILE A 1 90 ? -8.414 -7.027 -6.571 1.00 80.62 90 ILE A C 1
ATOM 688 O O . ILE A 1 90 ? -9.597 -7.143 -6.255 1.00 80.62 90 ILE A O 1
ATOM 692 N N . GLU A 1 91 ? -7.430 -7.544 -5.834 1.00 74.62 91 GLU A N 1
ATOM 693 C CA . GLU A 1 91 ? -7.662 -8.169 -4.528 1.00 74.62 91 GLU A CA 1
ATOM 694 C C . GLU A 1 91 ? -8.206 -7.135 -3.525 1.00 74.62 91 GLU A C 1
ATOM 696 O O . GLU A 1 91 ? -7.535 -6.147 -3.208 1.00 74.62 91 GLU A O 1
ATOM 701 N N . GLN A 1 92 ? -9.391 -7.383 -2.963 1.00 66.94 92 GLN A N 1
ATOM 702 C CA . GLN A 1 92 ? -9.901 -6.592 -1.844 1.00 66.94 92 GLN A CA 1
ATOM 703 C C . GLN A 1 92 ? -9.174 -6.980 -0.553 1.00 66.94 92 GLN A C 1
ATOM 705 O O . GLN A 1 92 ? -9.060 -8.157 -0.208 1.00 66.94 92 GLN A O 1
ATOM 710 N N . ARG A 1 93 ? -8.685 -5.983 0.190 1.00 68.12 93 ARG A N 1
ATOM 711 C CA . ARG A 1 93 ? -8.084 -6.190 1.513 1.00 68.12 93 ARG A CA 1
ATOM 712 C C . ARG A 1 93 ? -8.864 -5.428 2.557 1.00 68.12 93 ARG A C 1
ATOM 714 O O . ARG A 1 93 ? -9.073 -4.230 2.399 1.00 68.12 93 ARG A O 1
ATOM 721 N N . LEU A 1 94 ? -9.214 -6.126 3.635 1.00 61.53 94 LEU A N 1
ATOM 722 C CA . LEU A 1 94 ? -9.809 -5.505 4.807 1.00 61.53 94 LEU A CA 1
ATOM 723 C C . LEU A 1 94 ? -8.757 -4.647 5.524 1.00 61.53 94 LEU A C 1
ATOM 725 O O . LEU A 1 94 ? -7.722 -5.175 5.942 1.00 61.53 94 LEU A O 1
ATOM 729 N N . PRO A 1 95 ? -9.001 -3.341 5.664 1.00 66.25 95 PRO A N 1
ATOM 730 C CA . PRO A 1 95 ? -8.081 -2.418 6.312 1.00 66.25 95 PRO A CA 1
ATOM 731 C C . PRO A 1 95 ? -7.757 -2.707 7.777 1.00 66.25 95 PRO A C 1
ATOM 733 O O . PRO A 1 95 ? -6.590 -2.774 8.157 1.00 66.25 95 PRO A O 1
ATOM 736 N N . VAL A 1 96 ? -8.800 -2.955 8.567 1.00 72.62 96 VAL A N 1
ATOM 737 C CA . VAL A 1 96 ? -8.757 -3.195 10.016 1.00 72.62 96 VAL A CA 1
ATOM 738 C C . VAL A 1 96 ? -8.482 -4.662 10.351 1.00 72.62 96 VAL A C 1
ATOM 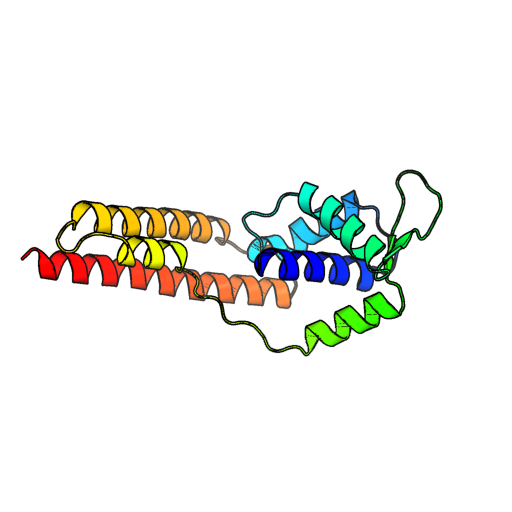740 O O . VAL A 1 96 ? -8.740 -5.117 11.461 1.00 72.62 96 VAL A O 1
ATOM 743 N N . ARG A 1 97 ? -7.958 -5.444 9.395 1.00 79.38 97 ARG A N 1
ATOM 744 C CA . ARG A 1 97 ? -7.803 -6.900 9.534 1.00 79.38 97 ARG A CA 1
ATOM 745 C C . ARG A 1 97 ? -7.028 -7.302 10.789 1.00 79.38 97 ARG A C 1
ATOM 747 O O . ARG A 1 97 ? -7.397 -8.291 11.408 1.00 79.38 97 ARG A O 1
ATOM 754 N N . ASP A 1 98 ? -5.985 -6.560 11.163 1.00 83.50 98 ASP A N 1
ATOM 755 C CA . ASP A 1 98 ? -5.217 -6.830 12.389 1.00 83.50 98 ASP A CA 1
ATOM 756 C C . ASP A 1 98 ? -6.073 -6.607 13.646 1.00 83.50 98 ASP A C 1
ATOM 758 O O . ASP A 1 98 ? -6.188 -7.512 14.468 1.00 83.50 98 ASP A O 1
ATOM 762 N N . ALA A 1 99 ? -6.756 -5.460 13.755 1.00 87.75 99 ALA A N 1
ATOM 763 C CA . ALA A 1 99 ? -7.649 -5.164 14.877 1.00 87.75 99 ALA A CA 1
ATOM 764 C C . ALA A 1 99 ? -8.782 -6.197 14.985 1.00 87.75 99 ALA A C 1
ATOM 766 O O . ALA A 1 99 ? -8.976 -6.777 16.049 1.00 87.75 99 ALA A O 1
ATOM 767 N N . LEU A 1 100 ? -9.448 -6.522 13.871 1.00 88.56 100 LEU A N 1
ATOM 768 C CA . LEU A 1 100 ? -10.490 -7.553 13.828 1.00 88.56 100 LEU A CA 1
ATOM 769 C C . LEU A 1 100 ? -9.963 -8.930 14.238 1.00 88.56 100 LEU A C 1
ATOM 771 O O . LEU A 1 100 ? -10.608 -9.629 15.010 1.00 88.56 100 LEU A O 1
ATOM 775 N N . THR A 1 101 ? -8.778 -9.322 13.761 1.00 89.06 101 THR A N 1
ATOM 776 C CA . THR A 1 101 ? -8.171 -10.612 14.132 1.00 89.06 101 THR A CA 1
ATOM 777 C C . THR A 1 101 ? -7.903 -10.671 15.636 1.00 89.06 101 THR A C 1
ATOM 779 O O . THR A 1 101 ? -8.186 -11.687 16.271 1.00 89.06 101 THR A O 1
ATOM 782 N N . ARG A 1 102 ? -7.397 -9.580 16.225 1.00 92.38 102 ARG A N 1
ATOM 783 C CA . ARG A 1 102 ? -7.148 -9.490 17.672 1.00 92.38 102 ARG A CA 1
ATOM 784 C C . ARG A 1 102 ? -8.444 -9.510 18.478 1.00 92.38 102 ARG A C 1
ATOM 786 O O . ARG A 1 102 ? -8.516 -10.246 19.457 1.00 92.38 102 ARG A O 1
ATOM 793 N N . LEU A 1 103 ? -9.473 -8.784 18.039 1.00 92.38 103 LEU A N 1
ATOM 794 C CA . LEU A 1 103 ? -10.797 -8.802 18.668 1.00 92.38 103 LEU A CA 1
ATOM 795 C C . LEU A 1 103 ? -11.404 -10.212 18.636 1.00 92.38 103 LEU A C 1
ATOM 797 O O . LEU A 1 103 ? -11.787 -10.726 19.681 1.00 92.38 103 LEU A O 1
ATOM 801 N N . HIS A 1 104 ? -11.373 -10.895 17.486 1.00 92.25 104 HIS A N 1
ATOM 802 C CA . HIS A 1 104 ? -11.824 -12.289 17.366 1.00 92.25 104 HIS A CA 1
ATOM 803 C C . HIS A 1 104 ? -11.022 -13.284 18.216 1.00 92.25 104 HIS A C 1
ATOM 805 O O . HIS A 1 104 ? -11.512 -14.370 18.511 1.00 92.25 104 HIS A O 1
ATOM 811 N N . SER A 1 105 ? -9.794 -12.929 18.593 1.00 94.19 105 SER A N 1
ATOM 812 C CA . SER A 1 105 ? -8.924 -13.754 19.439 1.00 94.19 105 SER A CA 1
ATOM 813 C C . SER A 1 105 ? -9.027 -13.400 20.927 1.00 94.19 105 SER A C 1
ATOM 815 O O . SER A 1 105 ? -8.360 -14.026 21.751 1.00 94.19 105 SER A O 1
ATOM 817 N N . THR A 1 106 ? -9.826 -12.392 21.284 1.00 94.75 106 THR A N 1
ATOM 818 C CA . THR A 1 106 ? -10.025 -11.950 22.669 1.00 94.75 106 THR A CA 1
ATOM 819 C C . THR A 1 106 ? -11.163 -12.747 23.304 1.00 94.75 106 THR A C 1
ATOM 821 O O . THR A 1 106 ? -12.163 -13.050 22.655 1.00 94.75 106 THR A O 1
ATOM 824 N N . ARG A 1 107 ? -11.013 -13.130 24.579 1.00 91.75 107 ARG A N 1
ATOM 825 C CA . ARG A 1 107 ? -12.058 -13.869 25.303 1.00 91.75 107 ARG A CA 1
ATOM 826 C C . ARG A 1 107 ? -13.312 -13.010 25.444 1.00 91.75 107 ARG A C 1
ATOM 828 O O . ARG A 1 107 ? -13.215 -11.819 25.722 1.00 91.75 107 ARG A O 1
ATOM 835 N N . ALA A 1 108 ? -14.481 -13.638 25.334 1.00 87.56 108 ALA A N 1
ATOM 836 C CA . ALA A 1 108 ? -15.741 -12.985 25.672 1.00 87.56 108 ALA A CA 1
ATOM 837 C C . ALA A 1 108 ? -15.693 -12.450 27.117 1.00 87.56 108 ALA A C 1
ATOM 839 O O . ALA A 1 108 ? -15.224 -13.150 28.017 1.00 87.56 108 ALA A O 1
ATOM 840 N N . GLY A 1 109 ? -16.144 -11.210 27.321 1.00 88.81 109 GLY A N 1
ATOM 841 C CA . GLY A 1 109 ? -16.143 -10.534 28.623 1.00 88.81 109 GLY A CA 1
ATOM 842 C C . GLY A 1 109 ? -14.849 -9.794 28.993 1.00 88.81 109 GLY A C 1
ATOM 843 O O . GLY A 1 109 ? -14.852 -9.033 29.958 1.00 88.81 109 GLY A O 1
ATOM 844 N N . ASP A 1 110 ? -13.750 -9.952 28.243 1.00 95.06 110 ASP A N 1
ATOM 845 C CA . ASP A 1 110 ? -12.517 -9.170 28.454 1.00 95.06 110 ASP A CA 1
ATOM 846 C C . ASP A 1 110 ? -12.606 -7.797 27.760 1.00 95.06 110 ASP A C 1
ATOM 848 O O . ASP A 1 110 ? -11.885 -7.481 26.808 1.00 95.06 110 ASP A O 1
ATOM 852 N N . HIS A 1 111 ? -13.553 -6.980 28.226 1.00 95.06 111 HIS A N 1
ATOM 853 C CA . HIS A 1 111 ? -13.877 -5.686 27.625 1.00 95.06 111 HIS A CA 1
ATOM 854 C C . HIS A 1 111 ? -12.701 -4.701 27.676 1.00 95.06 111 HIS A C 1
ATOM 856 O O . HIS A 1 111 ? -12.503 -3.932 26.738 1.00 95.06 111 HIS A O 1
ATOM 862 N N . ALA A 1 112 ? -11.874 -4.756 28.726 1.00 95.06 112 ALA A N 1
ATOM 863 C CA . ALA A 1 112 ? -10.690 -3.906 28.849 1.00 95.06 112 ALA A CA 1
ATOM 864 C C . ALA A 1 112 ? -9.674 -4.177 27.724 1.00 95.06 112 ALA A C 1
ATOM 866 O O . ALA A 1 112 ? -9.172 -3.234 27.105 1.00 95.06 112 ALA A O 1
ATOM 867 N N . THR A 1 113 ? -9.407 -5.450 27.407 1.00 95.44 113 THR A N 1
ATOM 868 C CA . THR A 1 113 ? -8.534 -5.813 26.279 1.00 95.44 113 THR A CA 1
ATOM 869 C C . THR A 1 113 ? -9.157 -5.421 24.938 1.00 95.44 113 THR A C 1
ATOM 871 O O . THR A 1 113 ? -8.451 -4.894 24.074 1.00 95.44 113 THR A O 1
ATOM 874 N N . MET A 1 114 ? -10.468 -5.622 24.758 1.00 95.75 114 MET A N 1
ATOM 875 C CA . MET A 1 114 ? -11.170 -5.220 23.530 1.00 95.75 114 MET A CA 1
ATOM 876 C C . MET A 1 114 ? -11.065 -3.711 23.281 1.00 95.75 114 MET A C 1
ATOM 878 O O . MET A 1 114 ? -10.658 -3.305 22.192 1.00 95.75 114 MET A O 1
ATOM 882 N N . LEU A 1 115 ? -11.342 -2.887 24.299 1.00 96.12 115 LEU A N 1
ATOM 883 C CA . LEU A 1 115 ? -11.208 -1.429 24.217 1.00 96.12 115 LEU A CA 1
ATOM 884 C C . LEU A 1 115 ? -9.772 -1.024 23.879 1.00 96.12 115 LEU A C 1
ATOM 886 O O . LEU A 1 115 ? -9.556 -0.247 22.951 1.00 96.12 115 LEU A O 1
ATOM 890 N N . ARG A 1 116 ? -8.772 -1.634 24.531 1.00 95.50 116 ARG A N 1
ATOM 891 C CA . ARG A 1 116 ? -7.365 -1.328 24.241 1.00 95.50 116 ARG A CA 1
ATOM 892 C C . ARG A 1 116 ? -6.983 -1.625 22.788 1.00 95.50 116 ARG A C 1
ATOM 894 O O . ARG A 1 116 ? -6.173 -0.895 22.215 1.00 95.50 116 ARG A O 1
ATOM 901 N N . ILE A 1 117 ? -7.526 -2.686 22.186 1.00 95.00 117 ILE A N 1
ATOM 902 C CA . ILE A 1 117 ? -7.295 -3.006 20.768 1.00 95.00 117 ILE A CA 1
ATOM 903 C C . ILE A 1 117 ? -7.894 -1.925 19.862 1.00 95.00 117 ILE A C 1
ATOM 905 O O . ILE A 1 117 ? -7.231 -1.508 18.908 1.00 95.00 117 ILE A O 1
ATOM 909 N N . VAL A 1 118 ? -9.116 -1.471 20.158 1.00 95.12 118 VAL A N 1
ATOM 910 C CA . VAL A 1 118 ? -9.787 -0.402 19.403 1.00 95.12 118 VAL A CA 1
ATOM 911 C C . VAL A 1 118 ? -9.011 0.912 19.520 1.00 95.12 118 VAL A C 1
ATOM 913 O O . VAL A 1 118 ? -8.724 1.532 18.497 1.00 95.12 118 VAL A O 1
ATOM 916 N N . ASP A 1 119 ? -8.558 1.276 20.720 1.00 94.56 119 ASP A N 1
ATOM 917 C CA . ASP A 1 119 ? -7.763 2.491 20.946 1.00 94.56 119 ASP A CA 1
ATOM 918 C C . ASP A 1 119 ? -6.436 2.462 20.180 1.00 94.56 119 ASP A C 1
ATOM 920 O O . ASP A 1 119 ? -6.090 3.419 19.493 1.00 94.56 119 ASP A O 1
ATOM 924 N N . LEU A 1 120 ? -5.721 1.330 20.199 1.00 93.06 120 LEU A N 1
ATOM 925 C CA . LEU A 1 120 ? -4.503 1.154 19.397 1.00 93.06 120 LEU A CA 1
ATOM 926 C C . LEU A 1 120 ? -4.760 1.297 17.892 1.00 93.06 120 LEU A C 1
ATOM 928 O O . LEU A 1 120 ? -3.881 1.740 17.146 1.00 93.06 120 LEU A O 1
ATOM 932 N N . CYS A 1 121 ? -5.930 0.865 17.422 1.00 92.38 121 CYS A N 1
ATOM 933 C CA . CYS A 1 121 ? -6.324 1.026 16.030 1.00 92.38 121 CYS A CA 1
ATOM 934 C C . CYS A 1 121 ? -6.578 2.505 15.714 1.00 92.38 121 CYS A C 1
ATOM 936 O O . CYS A 1 121 ? -6.018 3.028 14.749 1.00 92.38 121 CYS A O 1
ATOM 938 N N . GLU A 1 122 ? -7.353 3.190 16.555 1.00 93.31 122 GLU A N 1
ATOM 939 C CA . GLU A 1 122 ? -7.658 4.613 16.405 1.00 93.31 122 GLU A CA 1
ATOM 940 C C . GLU A 1 122 ? -6.398 5.488 16.459 1.00 93.31 122 GLU A C 1
ATOM 942 O O . GLU A 1 122 ? -6.194 6.304 15.561 1.00 93.31 122 GLU A O 1
ATOM 947 N N . GLU A 1 123 ? -5.499 5.278 17.427 1.00 92.19 123 GLU A N 1
ATOM 948 C CA . GLU A 1 123 ? -4.221 6.002 17.542 1.00 92.19 123 GLU A CA 1
ATOM 949 C C . GLU A 1 123 ? -3.430 5.954 16.219 1.00 92.19 123 GLU A C 1
ATOM 951 O O . GLU A 1 123 ? -2.927 6.971 15.726 1.00 92.19 123 GLU A O 1
ATOM 956 N N . ARG A 1 124 ? -3.360 4.770 15.594 1.00 89.06 124 ARG A N 1
ATOM 957 C CA . ARG A 1 124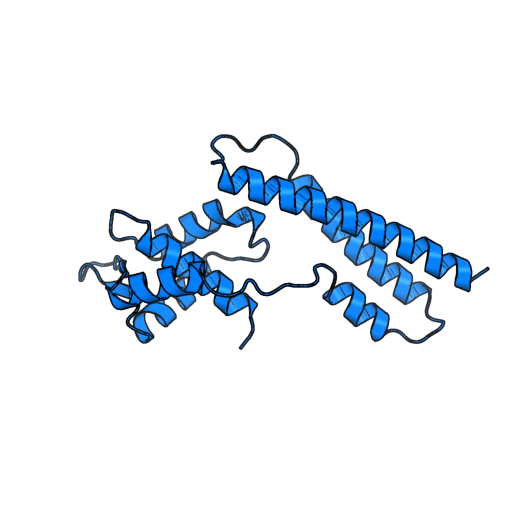 ? -2.683 4.576 14.301 1.00 89.06 124 ARG A CA 1
ATOM 958 C C . ARG A 1 124 ? -3.399 5.285 13.154 1.00 89.06 124 ARG A C 1
ATOM 960 O O . ARG A 1 124 ? -2.728 5.817 12.266 1.00 89.06 124 ARG A O 1
ATOM 967 N N . LEU A 1 125 ? -4.730 5.279 13.149 1.00 90.44 125 LEU A N 1
ATOM 968 C CA . LEU A 1 125 ? -5.544 5.946 12.130 1.00 90.44 125 LEU A CA 1
ATOM 969 C C . LEU A 1 125 ? -5.432 7.467 12.227 1.00 90.44 125 LEU A C 1
ATOM 971 O O . LEU A 1 125 ? -5.239 8.123 11.205 1.00 90.44 125 LEU A O 1
ATOM 975 N N . CYS A 1 126 ? -5.455 8.017 13.439 1.00 90.75 126 CYS A N 1
ATOM 976 C CA . CYS A 1 126 ? -5.224 9.434 13.699 1.00 90.75 126 CYS A CA 1
ATOM 977 C C . CYS A 1 126 ? -3.834 9.866 13.216 1.00 90.75 126 CYS A C 1
ATOM 979 O O . CYS A 1 126 ? -3.720 10.834 12.465 1.00 90.75 126 CYS A O 1
ATOM 981 N N . ALA A 1 127 ? -2.783 9.105 13.541 1.00 87.06 127 ALA A N 1
ATOM 982 C CA . ALA A 1 127 ? -1.435 9.384 13.042 1.00 87.06 127 ALA A CA 1
ATOM 983 C C . ALA A 1 127 ? -1.359 9.364 11.500 1.00 87.06 127 ALA A C 1
ATOM 985 O O . ALA A 1 127 ? -0.699 10.210 10.892 1.00 87.06 127 ALA A O 1
ATOM 986 N N . ALA A 1 128 ? -2.064 8.431 10.851 1.00 85.44 128 ALA A N 1
ATOM 987 C CA . ALA A 1 128 ? -2.160 8.390 9.394 1.00 85.44 128 ALA A CA 1
ATOM 988 C C . ALA A 1 128 ? -2.944 9.588 8.824 1.00 85.44 128 ALA A C 1
ATOM 990 O O . ALA A 1 128 ? -2.541 10.143 7.801 1.00 85.44 128 ALA A O 1
ATOM 991 N N . ALA A 1 129 ? -4.022 10.017 9.488 1.00 88.06 129 ALA A N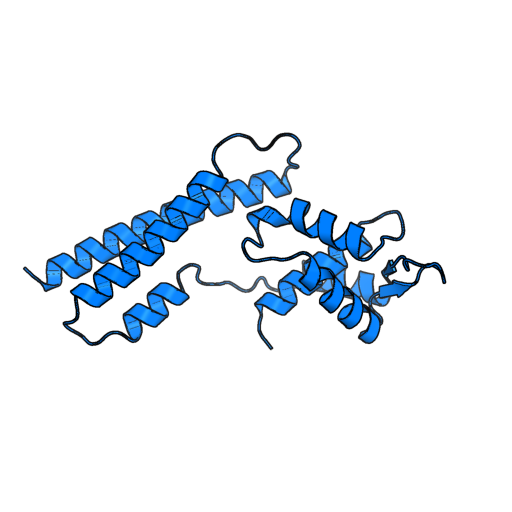 1
ATOM 992 C CA . ALA A 1 129 ? -4.823 11.176 9.095 1.00 88.06 129 ALA A CA 1
ATOM 993 C C . ALA A 1 129 ? -4.006 12.475 9.132 1.00 88.06 129 ALA A C 1
ATOM 995 O O . ALA A 1 129 ? -4.079 13.271 8.192 1.00 88.06 129 ALA A O 1
ATOM 996 N N . GLU A 1 130 ? -3.188 12.667 10.173 1.00 85.88 130 GLU A N 1
ATOM 997 C CA . GLU A 1 130 ? -2.276 13.813 10.288 1.00 85.88 130 GLU A CA 1
ATOM 998 C C . GLU A 1 130 ? -1.305 13.884 9.105 1.00 85.88 130 GLU A C 1
ATOM 1000 O O . GLU A 1 130 ? -1.150 14.941 8.491 1.00 85.88 130 GLU A O 1
ATOM 1005 N N . GLY A 1 131 ? -0.729 12.746 8.703 1.00 80.25 131 GLY A N 1
ATOM 1006 C CA . GLY A 1 131 ? 0.159 12.658 7.536 1.00 80.25 131 GLY A CA 1
ATOM 1007 C C . GLY A 1 131 ? -0.511 12.996 6.195 1.00 80.25 131 GLY A C 1
ATOM 1008 O O . GLY A 1 131 ? 0.172 13.209 5.188 1.00 80.25 131 GLY A O 1
ATOM 1009 N N . LEU A 1 132 ? -1.845 13.067 6.160 1.00 83.81 132 LEU A N 1
ATOM 1010 C CA . LEU A 1 132 ? -2.630 13.431 4.981 1.00 83.81 132 LEU A CA 1
ATOM 1011 C C . LEU A 1 132 ? -3.162 14.867 5.019 1.00 83.81 132 LEU A C 1
ATOM 1013 O O . LEU A 1 132 ? -3.793 15.295 4.043 1.00 83.81 132 LEU A O 1
ATOM 1017 N N . ARG A 1 133 ? -2.903 15.622 6.093 1.00 79.38 133 ARG A N 1
ATOM 1018 C CA . ARG A 1 133 ? -3.322 17.022 6.190 1.00 79.38 133 ARG A CA 1
ATOM 1019 C C . ARG A 1 133 ? -2.558 17.896 5.198 1.00 79.38 133 ARG A C 1
ATOM 1021 O O . ARG A 1 133 ? -1.357 17.753 4.994 1.00 79.38 133 ARG A O 1
ATOM 1028 N N . GLY A 1 134 ? -3.288 18.835 4.606 1.00 75.31 134 GLY A N 1
ATOM 1029 C CA . GLY A 1 134 ? -2.752 19.821 3.678 1.00 75.31 134 GLY A CA 1
ATOM 1030 C C . GLY A 1 134 ? -2.646 19.346 2.221 1.00 75.31 134 GLY A C 1
ATOM 1031 O O . GLY A 1 134 ? -2.716 18.148 1.920 1.00 75.31 134 GLY A O 1
ATOM 1032 N N . PRO A 1 135 ? -2.520 20.303 1.287 1.00 72.00 135 PRO A N 1
ATOM 1033 C CA . PRO A 1 135 ? -2.254 20.003 -0.113 1.00 72.00 135 PRO A CA 1
ATOM 1034 C C . PRO A 1 135 ? -0.876 19.345 -0.258 1.00 72.00 135 PRO A C 1
ATOM 1036 O O . PRO A 1 135 ? 0.058 19.696 0.457 1.00 72.00 135 PRO A O 1
ATOM 1039 N N . GLN A 1 136 ? -0.736 18.415 -1.207 1.00 74.81 136 GLN A N 1
ATOM 1040 C CA . GLN A 1 136 ? 0.561 17.864 -1.609 1.00 74.81 136 GLN A CA 1
ATOM 1041 C C . GLN A 1 136 ? 1.025 18.588 -2.885 1.00 74.81 136 GLN A C 1
ATOM 1043 O O . GLN A 1 136 ? 0.496 18.296 -3.963 1.00 74.81 136 GLN A O 1
ATOM 1048 N N . PRO A 1 137 ? 1.971 19.545 -2.798 1.00 74.12 137 PRO A N 1
ATOM 1049 C CA . PRO A 1 137 ? 2.440 20.283 -3.965 1.00 74.12 137 PRO A CA 1
ATOM 1050 C C . PRO A 1 137 ? 3.046 19.330 -5.000 1.00 74.12 137 PRO A C 1
ATOM 1052 O O . PRO A 1 137 ? 3.817 18.438 -4.650 1.00 74.12 137 PRO A O 1
ATOM 1055 N N . GLY A 1 138 ? 2.684 19.507 -6.272 1.00 75.94 138 GLY A N 1
ATOM 1056 C CA . GLY A 1 138 ? 3.196 18.685 -7.374 1.00 75.94 138 GLY A CA 1
ATOM 1057 C C . GLY A 1 138 ? 2.577 17.288 -7.506 1.00 75.94 138 GLY A C 1
ATOM 1058 O O . GLY A 1 138 ? 3.068 16.505 -8.313 1.00 75.94 138 GLY A O 1
ATOM 1059 N N . ALA A 1 139 ? 1.518 16.961 -6.755 1.00 77.94 139 ALA A N 1
ATOM 1060 C CA . ALA A 1 139 ? 0.834 15.675 -6.893 1.00 77.94 139 ALA A CA 1
ATOM 1061 C C . ALA A 1 139 ? 0.047 15.573 -8.212 1.00 77.94 139 ALA A C 1
ATOM 1063 O O . ALA A 1 139 ? -0.788 16.435 -8.511 1.00 77.94 139 ALA A O 1
ATOM 1064 N N . ASP A 1 140 ? 0.260 14.493 -8.967 1.00 84.12 140 ASP A N 1
ATOM 1065 C CA . ASP A 1 140 ? -0.528 14.175 -10.163 1.00 84.12 140 ASP A CA 1
ATOM 1066 C C . ASP A 1 140 ? -1.970 13.734 -9.815 1.00 84.12 140 ASP A C 1
ATOM 1068 O O . ASP A 1 140 ? -2.338 13.586 -8.646 1.00 84.12 140 ASP A O 1
ATOM 1072 N N . LEU A 1 141 ? -2.827 13.559 -10.829 1.00 84.12 141 LEU A N 1
ATOM 1073 C CA . LEU A 1 141 ? -4.224 13.149 -10.621 1.00 84.12 141 LEU A CA 1
ATOM 1074 C C . LEU A 1 141 ? -4.337 11.826 -9.849 1.00 84.12 141 LEU A C 1
ATOM 1076 O O . LEU A 1 141 ? -5.170 11.716 -8.954 1.00 84.12 141 LEU A O 1
ATOM 1080 N N . VAL A 1 142 ? -3.503 10.839 -10.171 1.00 83.94 142 VAL A N 1
ATOM 1081 C CA . VAL A 1 142 ? -3.552 9.507 -9.552 1.00 83.94 142 VAL A CA 1
ATOM 1082 C C . VAL A 1 142 ? -3.127 9.587 -8.088 1.00 83.94 142 VAL A C 1
ATOM 1084 O O . VAL A 1 142 ? -3.755 8.973 -7.228 1.00 83.94 142 VAL A O 1
ATOM 1087 N N . GLN A 1 143 ? -2.111 10.390 -7.783 1.00 81.44 143 GLN A N 1
ATOM 1088 C CA . GLN A 1 143 ? -1.662 10.647 -6.418 1.00 81.44 143 GLN A CA 1
ATOM 1089 C C . GLN A 1 143 ? -2.738 11.355 -5.592 1.00 81.44 143 GLN A C 1
ATOM 1091 O O . GLN A 1 143 ? -2.944 10.993 -4.434 1.00 81.44 143 GLN A O 1
ATOM 1096 N N . ARG A 1 144 ? -3.463 12.317 -6.178 1.00 84.00 144 ARG A N 1
ATOM 1097 C CA . ARG A 1 144 ? -4.602 12.963 -5.506 1.00 84.00 144 ARG A CA 1
ATOM 1098 C C . ARG A 1 144 ? -5.735 11.974 -5.234 1.00 84.00 144 ARG A C 1
ATOM 1100 O O . ARG A 1 144 ? -6.152 11.860 -4.088 1.00 84.00 144 ARG A O 1
ATOM 1107 N N . LEU A 1 145 ? -6.139 11.184 -6.231 1.00 86.81 145 LEU A N 1
ATOM 1108 C CA . LEU A 1 145 ? -7.168 10.149 -6.060 1.00 86.81 145 LEU A CA 1
ATOM 1109 C C . LEU A 1 145 ? -6.782 9.118 -4.989 1.00 86.81 145 LEU A C 1
ATOM 1111 O O . LEU A 1 145 ? -7.620 8.725 -4.182 1.00 86.81 145 LEU A O 1
ATOM 1115 N N . ALA A 1 146 ? -5.511 8.707 -4.938 1.00 84.88 146 ALA A N 1
ATOM 1116 C CA . ALA A 1 146 ? -5.020 7.789 -3.912 1.00 84.88 146 ALA A CA 1
ATOM 1117 C C . ALA A 1 146 ? -5.092 8.398 -2.500 1.00 84.88 146 ALA A C 1
ATOM 1119 O O . ALA A 1 146 ? -5.464 7.704 -1.553 1.00 84.88 146 ALA A O 1
ATOM 1120 N N . ARG A 1 147 ? -4.767 9.691 -2.350 1.00 86.19 147 ARG A N 1
ATOM 1121 C CA . ARG A 1 147 ? -4.920 10.408 -1.072 1.00 86.19 147 ARG A CA 1
ATOM 1122 C C . ARG A 1 147 ? -6.377 10.515 -0.658 1.00 86.19 147 ARG A C 1
ATOM 1124 O O . ARG A 1 147 ? -6.678 10.244 0.499 1.00 86.19 147 ARG A O 1
ATOM 1131 N N . ASP A 1 148 ? -7.258 10.895 -1.576 1.00 88.19 148 ASP A N 1
ATOM 1132 C CA . ASP A 1 148 ? -8.682 11.062 -1.284 1.00 88.19 148 ASP A CA 1
ATOM 1133 C C . ASP A 1 148 ? -9.308 9.726 -0.875 1.00 88.19 148 ASP A C 1
ATOM 1135 O O . ASP A 1 148 ? -9.946 9.645 0.172 1.00 88.19 148 ASP A O 1
ATOM 1139 N N . ALA A 1 149 ? -9.012 8.649 -1.610 1.00 87.88 149 ALA A N 1
ATOM 1140 C CA . ALA A 1 149 ? -9.439 7.301 -1.247 1.00 87.88 149 ALA A CA 1
ATOM 1141 C C . ALA A 1 149 ? -8.928 6.881 0.142 1.00 87.88 149 ALA A C 1
ATOM 1143 O O . ALA A 1 149 ? -9.686 6.311 0.930 1.00 87.88 149 ALA A O 1
ATOM 1144 N N . LEU A 1 150 ? -7.666 7.185 0.477 1.00 86.62 150 LEU A N 1
ATOM 1145 C CA . LEU A 1 150 ? -7.121 6.887 1.802 1.00 86.62 150 LEU A CA 1
ATOM 1146 C C . LEU A 1 150 ? -7.791 7.721 2.903 1.00 86.62 150 LEU A C 1
ATOM 1148 O O . LEU A 1 150 ? -8.070 7.186 3.972 1.00 86.62 150 LEU A O 1
ATOM 1152 N N . ARG A 1 151 ? -8.096 8.999 2.652 1.00 88.81 151 ARG A N 1
ATOM 1153 C CA . ARG A 1 151 ? -8.821 9.855 3.604 1.00 88.81 151 ARG A CA 1
ATOM 1154 C C . ARG A 1 151 ? -10.231 9.338 3.859 1.00 88.81 151 ARG A C 1
ATOM 1156 O O . ARG A 1 151 ? -10.594 9.167 5.018 1.00 88.81 151 ARG A O 1
ATOM 1163 N N . THR A 1 152 ? -10.996 9.056 2.805 1.00 90.44 152 THR A N 1
ATOM 1164 C CA . THR A 1 152 ? -12.347 8.481 2.920 1.00 90.44 152 THR A CA 1
ATOM 1165 C C . THR A 1 152 ? -12.321 7.192 3.731 1.00 90.44 152 THR A C 1
ATOM 1167 O O . THR A 1 152 ? -13.149 6.991 4.616 1.00 90.44 152 THR A O 1
ATOM 1170 N N . ARG A 1 153 ? -11.328 6.344 3.470 1.00 88.88 153 ARG A N 1
ATOM 1171 C CA . ARG A 1 153 ? -11.128 5.099 4.199 1.00 88.88 153 ARG A CA 1
ATOM 1172 C C . ARG A 1 153 ? -10.805 5.326 5.681 1.00 88.88 153 ARG A C 1
ATOM 1174 O O . ARG A 1 153 ? -11.449 4.711 6.519 1.00 88.88 153 ARG A O 1
ATOM 1181 N N . ILE A 1 154 ? -9.862 6.210 6.012 1.00 90.06 154 ILE A N 1
ATOM 1182 C CA . ILE A 1 154 ? -9.522 6.520 7.411 1.00 90.06 154 ILE A CA 1
ATOM 1183 C C . ILE A 1 154 ? -10.746 7.050 8.163 1.00 90.06 154 ILE A C 1
ATOM 1185 O O . ILE A 1 154 ? -10.976 6.638 9.291 1.00 90.06 154 ILE A O 1
ATOM 1189 N N . VAL A 1 155 ? -11.559 7.907 7.536 1.00 92.38 155 VAL A N 1
ATOM 1190 C CA . VAL A 1 155 ? -12.806 8.401 8.142 1.00 92.38 155 VAL A CA 1
ATOM 1191 C C . VAL A 1 155 ? -13.762 7.250 8.460 1.00 92.38 155 VAL A C 1
ATOM 1193 O O . VAL A 1 155 ? -14.268 7.175 9.575 1.00 92.38 155 VAL A O 1
ATOM 1196 N N . ALA A 1 156 ? -13.972 6.327 7.518 1.00 92.06 156 ALA A N 1
ATOM 1197 C CA . ALA A 1 156 ? -14.825 5.162 7.747 1.00 92.06 156 ALA A CA 1
ATOM 1198 C C . ALA A 1 156 ? -14.283 4.239 8.856 1.00 92.06 156 ALA A C 1
ATOM 1200 O O . ALA A 1 156 ? -15.054 3.693 9.637 1.00 92.06 156 ALA A O 1
ATOM 1201 N N . GLU A 1 157 ? -12.962 4.073 8.953 1.00 92.19 157 GLU A N 1
ATOM 1202 C CA . GLU A 1 157 ? -12.339 3.246 9.995 1.00 92.19 157 GLU A CA 1
ATOM 1203 C C . GLU A 1 157 ? -12.367 3.905 11.379 1.00 92.19 157 GLU A C 1
ATOM 1205 O O . GLU A 1 157 ? -12.547 3.210 12.374 1.00 92.19 157 GLU A O 1
ATOM 1210 N N . LEU A 1 158 ? -12.237 5.232 11.456 1.00 94.38 158 LEU A N 1
ATOM 1211 C CA . LEU A 1 158 ? -12.430 5.976 12.704 1.00 94.38 158 LEU A CA 1
ATOM 1212 C C . LEU A 1 158 ? -13.882 5.870 13.185 1.00 94.38 158 LEU A C 1
ATOM 1214 O O . LEU A 1 158 ? -14.107 5.647 14.372 1.00 94.38 158 LEU A O 1
ATOM 1218 N N . GLN A 1 159 ? -14.853 5.952 12.268 1.00 95.50 159 GLN A N 1
ATOM 1219 C CA . GLN A 1 159 ? -16.257 5.706 12.604 1.00 95.50 159 GLN A CA 1
ATOM 1220 C C . GLN A 1 159 ? -16.459 4.281 13.131 1.00 95.50 159 GLN A C 1
ATOM 1222 O O . GLN A 1 159 ? -17.090 4.098 14.163 1.00 95.50 159 GLN A O 1
ATOM 1227 N N . TRP A 1 160 ? -15.854 3.280 12.487 1.00 94.56 160 TRP A N 1
ATOM 1228 C CA . TRP A 1 160 ? -15.901 1.904 12.981 1.00 94.56 160 TRP A CA 1
ATOM 1229 C C . TRP A 1 160 ? -15.307 1.758 14.393 1.00 94.56 160 TRP A C 1
ATOM 1231 O O . TRP A 1 160 ? -15.862 1.019 15.203 1.00 94.56 160 TRP A O 1
ATOM 1241 N N . CYS A 1 161 ? -14.209 2.454 14.719 1.00 95.38 161 CYS A N 1
ATOM 1242 C CA . CYS A 1 161 ? -13.663 2.453 16.082 1.00 95.38 161 CYS A CA 1
ATOM 1243 C C . CYS A 1 161 ? -14.671 3.015 17.093 1.00 95.38 161 CYS A C 1
ATOM 1245 O O . CYS A 1 161 ? -14.803 2.462 18.185 1.00 95.38 161 CYS A O 1
ATOM 1247 N N . GLN A 1 162 ? -15.384 4.084 16.730 1.00 96.25 162 GLN A N 1
ATOM 1248 C CA . GLN A 1 162 ? -16.432 4.655 17.571 1.00 96.25 162 GLN A CA 1
ATOM 1249 C C . GLN A 1 162 ? -17.570 3.649 17.790 1.00 96.25 162 GLN A C 1
ATOM 1251 O O . GLN A 1 162 ? -17.862 3.310 18.936 1.00 96.25 162 GLN A O 1
ATOM 1256 N N . ASP A 1 163 ? -18.114 3.085 16.709 1.00 95.88 163 ASP A N 1
ATOM 1257 C CA . ASP A 1 163 ? -19.195 2.092 16.770 1.00 95.88 163 ASP A CA 1
ATOM 1258 C C . ASP A 1 163 ? -18.787 0.857 17.601 1.00 95.88 163 ASP A C 1
ATOM 1260 O O . ASP A 1 163 ? -19.585 0.295 18.351 1.00 95.88 163 ASP A O 1
ATOM 1264 N N . ALA A 1 164 ? -17.520 0.433 17.503 1.00 93.81 164 ALA A N 1
ATOM 1265 C CA . ALA A 1 164 ? -16.988 -0.686 18.275 1.00 93.81 164 ALA A CA 1
ATOM 1266 C C . ALA A 1 164 ? -16.924 -0.390 19.781 1.00 93.81 164 ALA A C 1
ATOM 1268 O O . ALA A 1 164 ? -17.211 -1.281 20.580 1.00 93.81 164 ALA A O 1
ATOM 1269 N N . ARG A 1 165 ? -16.561 0.835 20.190 1.00 95.38 165 ARG A N 1
ATOM 1270 C CA . ARG A 1 165 ? -16.579 1.228 21.611 1.00 95.38 165 ARG A CA 1
ATOM 1271 C C . ARG A 1 165 ? -17.991 1.243 22.160 1.00 95.38 165 ARG A C 1
ATOM 1273 O O . ARG A 1 165 ? -18.206 0.700 23.241 1.00 95.38 165 ARG A O 1
ATOM 1280 N N . ASP A 1 166 ? -18.920 1.818 21.405 1.00 95.19 166 ASP A N 1
ATOM 1281 C CA . ASP A 1 166 ? -20.322 1.911 21.805 1.00 95.19 166 ASP A CA 1
ATOM 1282 C C . ASP A 1 166 ? -20.905 0.498 21.990 1.00 95.19 166 ASP A C 1
ATOM 1284 O O . ASP A 1 166 ? -21.426 0.178 23.057 1.00 95.19 166 ASP A O 1
ATOM 1288 N N . GLY A 1 167 ? -20.658 -0.412 21.040 1.00 94.38 167 GLY A N 1
ATOM 1289 C CA . GLY A 1 167 ? -21.086 -1.812 21.147 1.00 94.38 167 GLY A CA 1
ATOM 1290 C C . GLY A 1 167 ? -20.399 -2.628 22.256 1.00 94.38 167 GLY A C 1
ATOM 1291 O O . GLY A 1 167 ? -20.971 -3.611 22.730 1.00 94.38 167 GLY A O 1
ATOM 1292 N N . ILE A 1 168 ? -19.185 -2.261 22.690 1.00 93.50 168 ILE A N 1
ATOM 1293 C CA . ILE A 1 168 ? -18.546 -2.859 23.879 1.00 93.50 168 ILE A CA 1
ATOM 1294 C C . ILE A 1 168 ? -19.171 -2.290 25.159 1.00 93.50 168 ILE A C 1
ATOM 1296 O O . ILE A 1 168 ? -19.423 -3.045 26.096 1.00 93.50 168 ILE A O 1
ATOM 1300 N N . ALA A 1 169 ? -19.435 -0.982 25.212 1.00 90.44 169 ALA A N 1
ATOM 1301 C CA . ALA A 1 169 ? -20.044 -0.330 26.370 1.00 90.44 169 ALA A CA 1
ATOM 1302 C C . ALA A 1 169 ? -21.460 -0.863 26.648 1.00 90.44 169 ALA A C 1
ATOM 1304 O O . ALA A 1 169 ? -21.796 -1.120 27.803 1.00 90.44 169 ALA A O 1
ATOM 1305 N N . GLU A 1 170 ? -22.244 -1.120 25.597 1.00 92.31 170 GLU A N 1
ATOM 1306 C CA . GLU A 1 170 ? -23.570 -1.752 25.679 1.00 92.31 170 GLU A CA 1
ATOM 1307 C C . GLU A 1 170 ? -23.551 -3.164 26.290 1.00 92.31 170 GLU A C 1
ATOM 1309 O O . GLU A 1 170 ? -24.562 -3.609 26.817 1.00 92.31 170 GLU A O 1
ATOM 1314 N N . GLN A 1 171 ? -22.421 -3.879 26.245 1.00 86.38 171 GLN A N 1
ATOM 1315 C CA . GLN A 1 171 ? -22.284 -5.213 26.854 1.00 86.38 171 GLN A CA 1
ATOM 1316 C C . GLN A 1 171 ? -21.880 -5.161 28.336 1.00 86.38 171 GLN A C 1
ATOM 1318 O O . GLN A 1 171 ? -21.914 -6.187 29.020 1.00 86.38 171 GLN A O 1
ATOM 1323 N N . VAL A 1 172 ? -21.448 -3.992 28.821 1.00 82.06 172 VAL A N 1
ATOM 1324 C CA . VAL A 1 172 ? -21.024 -3.762 30.212 1.00 82.06 172 VAL A CA 1
ATOM 1325 C C . VAL A 1 172 ? -22.166 -3.205 31.070 1.00 82.06 172 VAL A C 1
ATOM 1327 O O . VAL A 1 172 ? -22.164 -3.440 32.281 1.00 82.06 172 VAL A O 1
ATOM 1330 N N . GLY A 1 173 ? -23.089 -2.449 30.464 1.00 66.31 173 GLY A N 1
ATOM 1331 C CA . GLY A 1 173 ? -24.270 -1.859 31.114 1.00 66.31 173 GLY A CA 1
ATOM 1332 C C . GLY A 1 173 ? -25.451 -2.814 31.207 1.00 66.31 173 GLY A C 1
ATOM 1333 O O . GLY A 1 173 ? -26.186 -2.701 32.214 1.00 66.31 173 GLY A O 1
#

Radius of gyration: 20.34 Å; chains: 1; bounding box: 53×36×54 Å